Protein AF-A0A257JAK9-F1 (afdb_monomer_lite)

Foldseek 3Di:
DDDPVNVCVVPPDPVVVVDDPDDDDDQVVHDDDPDPDDPDDDDPVVVVVVVVVVVPDDPVDDPDCVVVVVQVVVCVVVVPDPPDGDDDDDDPVRVVVD

Sequence (98 aa):
MTTLADRMTRYLRADVQGMHGYAVQPSAGMVKVDTMENPFQLPAHLRQQLGARLAEVALNRYPAERGDVLRAELARHAQMPEGCDIMLGNGSDELISL

pLDDT: mean 93.75, std 4.52, range [76.88, 98.5]

Radius of gyration: 21.52 Å; chains: 1; bounding box: 39×42×62 Å

Structure (mmCIF, N/CA/C/O backbone):
data_AF-A0A257JAK9-F1
#
_entry.id   AF-A0A257JAK9-F1
#
loop_
_atom_site.group_PDB
_atom_site.id
_atom_site.type_symbol
_atom_site.label_atom_id
_atom_site.label_alt_id
_atom_site.label_comp_id
_atom_site.label_asym_id
_atom_site.label_entity_id
_atom_site.label_seq_id
_atom_site.pdbx_PDB_ins_code
_atom_site.Cartn_x
_atom_site.Cartn_y
_atom_site.Cartn_z
_atom_site.occupancy
_atom_site.B_iso_or_equiv
_atom_site.auth_seq_id
_atom_site.auth_comp_id
_atom_site.auth_asym_id
_atom_site.auth_atom_id
_atom_site.pdbx_PDB_model_num
ATOM 1 N N . MET A 1 1 ? 5.059 2.559 -43.378 1.00 76.88 1 MET A N 1
ATOM 2 C CA . MET A 1 1 ? 4.439 2.378 -42.045 1.00 76.88 1 MET A CA 1
ATOM 3 C C . MET A 1 1 ? 5.483 2.761 -41.007 1.00 76.88 1 MET A C 1
ATOM 5 O O . MET A 1 1 ? 6.626 2.369 -41.191 1.00 76.88 1 MET A O 1
ATOM 9 N N . THR A 1 2 ? 5.143 3.558 -39.993 1.00 85.38 2 THR A N 1
ATOM 10 C CA . THR A 1 2 ? 6.074 3.900 -38.901 1.00 85.38 2 THR A CA 1
ATOM 11 C C . THR A 1 2 ? 6.341 2.683 -38.021 1.00 85.38 2 THR A C 1
ATOM 13 O O . THR A 1 2 ? 5.428 1.902 -37.739 1.00 85.38 2 THR A O 1
ATOM 16 N N . THR A 1 3 ? 7.595 2.498 -37.610 1.00 96.44 3 THR A N 1
ATOM 17 C CA . THR A 1 3 ? 8.007 1.342 -36.806 1.00 96.44 3 THR A CA 1
ATOM 18 C C . THR A 1 3 ? 7.610 1.517 -35.335 1.00 96.44 3 THR A C 1
ATOM 20 O O . THR A 1 3 ? 7.174 2.585 -34.897 1.00 96.44 3 THR A O 1
ATOM 23 N N . LEU A 1 4 ? 7.740 0.455 -34.532 1.00 94.44 4 LEU A N 1
ATOM 24 C CA . LEU A 1 4 ? 7.595 0.560 -33.077 1.00 94.44 4 LEU A CA 1
ATOM 25 C C . LEU A 1 4 ? 8.652 1.499 -32.476 1.00 94.44 4 LEU A C 1
ATOM 27 O O . LEU A 1 4 ? 8.295 2.342 -31.658 1.00 94.44 4 LEU A O 1
ATOM 31 N N . ALA A 1 5 ? 9.904 1.395 -32.930 1.00 93.88 5 ALA A N 1
ATOM 32 C CA . ALA A 1 5 ? 11.004 2.226 -32.449 1.00 93.88 5 ALA A CA 1
ATOM 33 C C . ALA A 1 5 ? 10.732 3.718 -32.694 1.00 93.88 5 ALA A C 1
ATOM 35 O O . ALA A 1 5 ? 10.819 4.510 -31.761 1.00 93.88 5 ALA A O 1
ATOM 36 N N . ASP A 1 6 ? 10.275 4.086 -33.899 1.00 95.81 6 ASP A N 1
ATOM 37 C CA . ASP A 1 6 ? 9.944 5.482 -34.234 1.00 95.81 6 ASP A CA 1
ATOM 38 C C . ASP A 1 6 ? 8.872 6.062 -33.300 1.00 95.81 6 ASP A C 1
ATOM 40 O O . ASP A 1 6 ? 8.924 7.229 -32.908 1.00 95.81 6 ASP A O 1
ATOM 44 N N . ARG A 1 7 ? 7.882 5.242 -32.927 1.00 95.75 7 ARG A N 1
ATOM 45 C CA . ARG A 1 7 ? 6.815 5.648 -32.004 1.00 95.75 7 ARG A CA 1
ATOM 46 C C . ARG A 1 7 ? 7.328 5.772 -30.571 1.00 95.75 7 ARG A C 1
ATOM 48 O O . ARG A 1 7 ? 6.972 6.735 -29.901 1.00 95.75 7 ARG A O 1
ATOM 55 N N . MET A 1 8 ? 8.168 4.846 -30.112 1.00 95.06 8 MET A N 1
ATOM 56 C CA . MET A 1 8 ? 8.759 4.911 -28.771 1.00 95.06 8 MET A CA 1
ATOM 57 C C . MET A 1 8 ? 9.620 6.163 -28.607 1.00 95.06 8 MET A C 1
ATOM 59 O O . MET A 1 8 ? 9.398 6.917 -27.664 1.00 95.06 8 MET A O 1
ATOM 63 N N . THR A 1 9 ? 10.497 6.449 -29.572 1.00 95.12 9 THR A N 1
ATOM 64 C CA . THR A 1 9 ? 11.340 7.652 -29.559 1.00 95.12 9 THR A CA 1
ATOM 65 C C . THR A 1 9 ? 10.513 8.936 -29.519 1.00 95.12 9 THR A C 1
ATOM 67 O O . THR A 1 9 ? 10.889 9.892 -28.847 1.00 95.12 9 THR A O 1
ATOM 70 N N . ARG A 1 10 ? 9.377 8.970 -30.229 1.00 95.69 10 ARG A N 1
ATOM 71 C CA . ARG A 1 10 ? 8.519 10.158 -30.317 1.00 95.69 10 ARG A CA 1
ATOM 72 C C . ARG A 1 10 ? 7.676 10.409 -29.066 1.00 95.69 10 ARG A C 1
ATOM 74 O O . ARG A 1 10 ? 7.440 11.569 -28.741 1.00 95.69 10 ARG A O 1
ATOM 81 N N . TYR A 1 11 ? 7.153 9.358 -28.433 1.00 96.12 11 TYR A N 1
ATOM 82 C CA . TYR A 1 11 ? 6.127 9.493 -27.389 1.00 96.12 11 TYR A CA 1
ATOM 83 C C . TYR A 1 11 ? 6.619 9.186 -25.972 1.00 96.12 11 TYR A C 1
ATOM 85 O O . TYR A 1 11 ? 5.974 9.611 -25.016 1.00 96.12 11 TYR A O 1
ATOM 93 N N . LEU A 1 12 ? 7.737 8.475 -25.808 1.00 95.56 12 LEU A N 1
ATOM 94 C CA . LEU A 1 12 ? 8.318 8.204 -24.493 1.00 95.56 12 LEU A CA 1
ATOM 95 C C . LEU A 1 12 ? 9.396 9.238 -24.174 1.00 95.56 12 LEU A C 1
ATOM 97 O O . LEU A 1 12 ? 10.214 9.576 -25.027 1.00 95.56 12 LEU A O 1
ATOM 101 N N . ARG A 1 13 ? 9.439 9.715 -22.929 1.00 96.69 13 ARG A N 1
ATOM 102 C CA . ARG A 1 13 ? 10.513 10.606 -22.473 1.00 96.69 13 ARG A CA 1
ATOM 103 C C . ARG A 1 13 ? 11.869 9.897 -22.543 1.00 96.69 13 ARG A C 1
ATOM 105 O O . ARG A 1 13 ? 11.954 8.694 -22.303 1.00 96.69 13 ARG A O 1
ATOM 112 N N . ALA A 1 14 ? 12.925 10.651 -22.843 1.00 93.75 14 ALA A N 1
ATOM 113 C CA . ALA A 1 14 ? 14.274 10.106 -22.995 1.00 93.75 14 ALA A CA 1
ATOM 114 C C . ALA A 1 14 ? 14.798 9.429 -21.716 1.00 93.75 14 ALA A C 1
ATOM 116 O O . ALA A 1 14 ? 15.491 8.420 -21.796 1.00 93.75 14 ALA A O 1
ATOM 117 N N . ASP A 1 15 ? 14.431 9.940 -20.540 1.00 94.06 15 ASP A N 1
ATOM 118 C CA . ASP A 1 15 ? 14.807 9.336 -19.263 1.00 94.06 15 ASP A CA 1
ATOM 119 C C . ASP A 1 15 ? 14.116 7.987 -19.038 1.00 94.06 15 ASP A C 1
ATOM 121 O O . ASP A 1 15 ? 14.781 7.031 -18.663 1.00 94.06 15 ASP A O 1
ATOM 125 N N . VAL A 1 16 ? 12.829 7.864 -19.374 1.00 93.06 16 VAL A N 1
ATOM 126 C CA . VAL A 1 16 ? 12.106 6.580 -19.342 1.00 93.06 16 VAL A CA 1
ATOM 127 C C . VAL A 1 16 ? 12.706 5.576 -20.332 1.00 93.06 16 VAL A C 1
ATOM 129 O O . VAL A 1 16 ? 12.812 4.397 -20.012 1.00 93.06 16 VAL A O 1
ATOM 132 N N . GLN A 1 17 ? 13.149 6.025 -21.511 1.00 91.75 17 GLN A N 1
ATOM 133 C CA . GLN A 1 17 ? 13.831 5.157 -22.481 1.00 91.75 17 GLN A CA 1
ATOM 134 C C . GLN A 1 17 ? 15.201 4.661 -21.983 1.00 91.75 17 GLN A C 1
ATOM 136 O O . GLN A 1 17 ? 15.646 3.594 -22.400 1.00 91.75 17 GLN A O 1
ATOM 141 N N . GLY A 1 18 ? 15.865 5.421 -21.105 1.00 90.94 18 GLY A N 1
ATOM 142 C CA . GLY A 1 18 ? 17.126 5.031 -20.468 1.00 90.94 18 GLY A CA 1
ATOM 143 C C . GLY A 1 18 ? 16.961 4.198 -19.190 1.00 90.94 18 GLY A C 1
ATOM 144 O O . GLY A 1 18 ? 17.940 3.635 -18.695 1.00 90.94 18 GLY A O 1
ATOM 145 N N . MET A 1 19 ? 15.747 4.111 -18.640 1.00 92.88 19 MET A N 1
ATOM 146 C CA . MET A 1 19 ? 15.459 3.311 -17.451 1.00 92.88 19 MET A CA 1
ATOM 147 C C . MET A 1 19 ? 15.435 1.819 -17.782 1.00 92.88 19 MET A C 1
ATOM 149 O O . MET A 1 19 ? 14.995 1.392 -18.847 1.00 92.88 19 MET A O 1
ATOM 153 N N . HIS A 1 20 ? 15.871 1.010 -16.821 1.00 86.94 20 HIS A N 1
ATOM 154 C CA . HIS A 1 20 ? 15.708 -0.437 -16.867 1.00 86.94 20 HIS A CA 1
ATOM 155 C C . HIS A 1 20 ? 14.547 -0.815 -15.951 1.00 86.94 20 HIS A C 1
ATOM 157 O O . HIS A 1 20 ? 14.435 -0.294 -14.840 1.00 86.94 20 HIS A O 1
ATOM 163 N N . GLY A 1 21 ? 13.675 -1.710 -16.419 1.00 85.56 21 GLY A N 1
ATOM 164 C CA . GLY A 1 21 ? 12.602 -2.242 -15.585 1.00 85.56 21 GLY A CA 1
ATOM 165 C C . GLY A 1 21 ? 13.174 -2.952 -14.358 1.00 85.56 21 GLY A C 1
ATOM 166 O O . GLY A 1 21 ? 14.204 -3.623 -14.449 1.00 85.56 21 GLY A O 1
ATOM 167 N N . TYR A 1 22 ? 12.501 -2.815 -13.216 1.00 83.94 22 TYR A N 1
ATOM 168 C CA . TYR A 1 22 ? 12.880 -3.544 -12.011 1.00 83.94 22 TYR A CA 1
ATOM 169 C C . TYR A 1 22 ? 12.784 -5.055 -12.268 1.00 83.94 22 TYR A C 1
ATOM 171 O O . TYR A 1 22 ? 11.728 -5.569 -12.645 1.00 83.94 22 TYR A O 1
ATOM 179 N N . ALA A 1 23 ? 13.899 -5.766 -12.104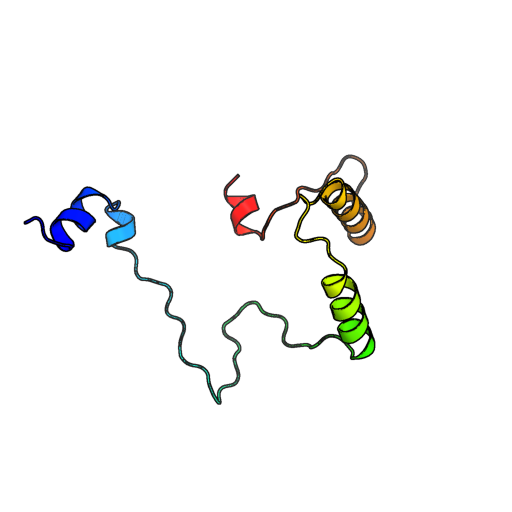 1.00 83.69 23 ALA A N 1
ATOM 180 C CA . ALA A 1 23 ? 13.976 -7.188 -12.405 1.00 83.69 23 ALA A CA 1
ATOM 181 C C . ALA A 1 23 ? 13.427 -8.018 -11.240 1.00 83.69 23 ALA A C 1
ATOM 183 O O . ALA A 1 23 ? 14.066 -8.136 -10.197 1.00 83.69 23 ALA A O 1
ATOM 184 N N . VAL A 1 24 ? 12.266 -8.644 -11.439 1.00 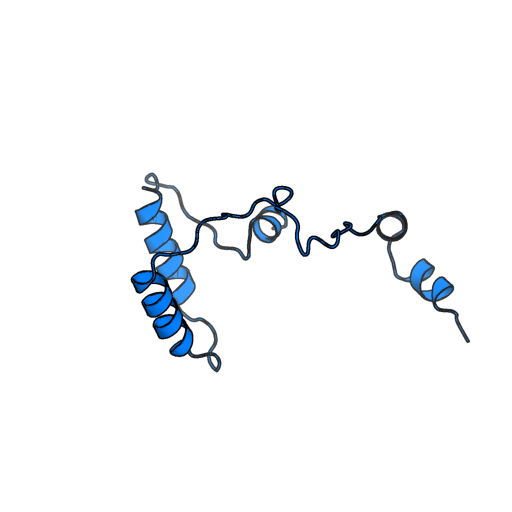85.50 24 VAL A N 1
ATOM 185 C CA . VAL A 1 24 ?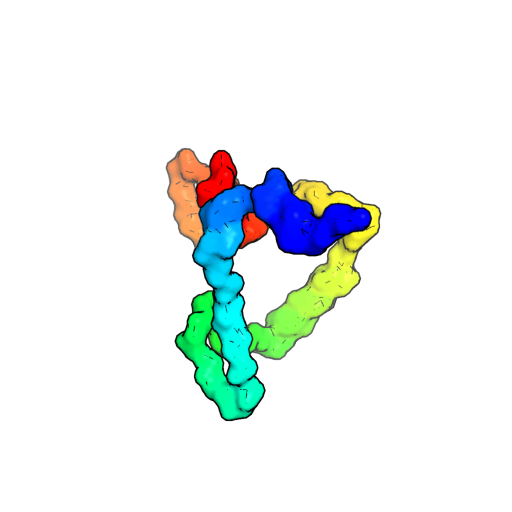 11.734 -9.646 -10.507 1.00 85.50 24 VAL A CA 1
ATOM 186 C C . VAL A 1 24 ? 12.300 -11.011 -10.885 1.00 85.50 24 VAL A C 1
ATOM 188 O O . VAL A 1 24 ? 11.982 -11.553 -11.944 1.00 85.50 24 VAL A O 1
ATOM 191 N N . GLN A 1 25 ? 13.154 -11.566 -10.029 1.00 86.44 25 GLN A N 1
ATOM 192 C CA . GLN A 1 25 ? 13.776 -12.865 -10.275 1.00 86.44 25 GLN A CA 1
ATOM 193 C C . GLN A 1 25 ? 12.804 -14.016 -9.962 1.00 86.44 25 GLN A C 1
ATOM 195 O O . GLN A 1 25 ? 12.080 -13.955 -8.960 1.00 86.44 25 GLN A O 1
ATOM 200 N N . PRO A 1 26 ? 12.785 -15.099 -10.765 1.00 90.31 26 PRO A N 1
ATOM 201 C CA . PRO A 1 26 ? 12.071 -16.316 -10.400 1.00 90.31 26 PRO A CA 1
ATOM 202 C C . PRO A 1 26 ? 12.593 -16.860 -9.064 1.00 90.31 26 PRO A C 1
ATOM 204 O O . PRO A 1 26 ? 13.785 -17.106 -8.913 1.00 90.31 26 PRO A O 1
ATOM 207 N N . SER A 1 27 ? 11.701 -17.062 -8.095 1.00 91.19 27 SER A N 1
ATOM 208 C CA . SER A 1 27 ? 12.056 -17.473 -6.724 1.00 91.19 27 SER A CA 1
ATOM 209 C C . SER A 1 27 ? 11.381 -18.778 -6.284 1.00 91.19 27 SER A C 1
ATOM 211 O O . SER A 1 27 ? 11.392 -19.126 -5.105 1.00 91.19 27 SER A O 1
ATOM 213 N N . ALA A 1 28 ? 10.803 -19.538 -7.220 1.00 93.94 28 ALA A N 1
ATOM 214 C CA . ALA A 1 28 ? 10.212 -20.838 -6.914 1.00 93.94 28 ALA A CA 1
ATOM 215 C C . ALA A 1 28 ? 11.269 -21.787 -6.316 1.00 93.94 28 ALA A C 1
ATOM 217 O O . ALA A 1 28 ? 12.329 -21.991 -6.902 1.00 93.94 28 ALA A O 1
ATOM 218 N N . GLY A 1 29 ? 10.975 -22.357 -5.145 1.00 94.81 29 GLY A N 1
ATOM 219 C CA . GLY A 1 29 ? 11.910 -23.212 -4.404 1.00 94.81 29 GLY A CA 1
ATOM 220 C C . GLY A 1 29 ? 12.958 -22.462 -3.571 1.00 94.81 29 GLY A C 1
ATOM 221 O O . GLY A 1 29 ? 13.788 -23.111 -2.940 1.00 94.81 29 GLY A O 1
ATOM 222 N N . MET A 1 30 ? 12.914 -21.127 -3.531 1.00 93.94 30 MET A N 1
ATOM 223 C CA . MET A 1 30 ? 13.845 -20.289 -2.768 1.00 93.94 30 MET A CA 1
ATOM 224 C C . MET A 1 30 ? 13.196 -19.734 -1.495 1.00 93.94 30 MET A C 1
ATOM 226 O O . MET A 1 30 ? 11.976 -19.592 -1.405 1.00 93.94 30 MET A O 1
ATOM 230 N N . VAL A 1 31 ? 14.027 -19.354 -0.521 1.00 92.38 31 VAL A N 1
ATOM 231 C CA . VAL A 1 31 ? 13.600 -18.513 0.606 1.00 92.38 31 VAL A CA 1
ATOM 232 C C . VAL A 1 31 ? 13.696 -17.053 0.168 1.00 92.38 31 VAL A C 1
ATOM 234 O O . VAL A 1 31 ? 14.790 -16.547 -0.075 1.00 92.38 31 VAL A O 1
ATOM 237 N N . LYS A 1 32 ? 12.547 -16.386 0.038 1.00 91.75 32 LYS A N 1
ATOM 238 C CA . LYS A 1 32 ? 12.455 -15.000 -0.432 1.00 91.75 32 LYS A CA 1
ATOM 239 C C . LYS A 1 32 ? 12.643 -14.020 0.734 1.00 91.75 32 LYS A C 1
ATOM 241 O O . LYS A 1 32 ? 11.869 -14.053 1.686 1.00 91.75 32 LYS A O 1
ATOM 246 N N . VAL A 1 33 ? 13.681 -13.185 0.660 1.00 91.38 33 VAL A N 1
ATOM 247 C CA . VAL A 1 33 ? 14.062 -12.185 1.688 1.00 91.38 33 VAL A CA 1
ATOM 248 C C . VAL A 1 33 ? 14.500 -10.848 1.070 1.00 91.38 33 VAL A C 1
ATOM 250 O O . VAL A 1 33 ? 15.191 -10.058 1.704 1.00 91.38 33 VAL A O 1
ATOM 253 N N . ASP A 1 34 ? 14.143 -10.612 -0.192 1.00 90.12 34 ASP A N 1
ATOM 254 C CA . ASP A 1 34 ? 14.531 -9.440 -0.986 1.00 90.12 34 ASP A CA 1
ATOM 255 C C . ASP A 1 34 ? 13.432 -8.364 -1.062 1.00 90.12 34 ASP A C 1
ATOM 257 O O . ASP A 1 34 ? 13.634 -7.312 -1.667 1.00 90.12 34 ASP A O 1
ATOM 261 N N . THR A 1 35 ? 12.279 -8.606 -0.434 1.00 87.62 35 THR A N 1
ATOM 262 C CA . THR A 1 35 ? 11.109 -7.720 -0.430 1.00 87.62 35 THR A CA 1
ATOM 263 C C . THR A 1 35 ? 10.771 -7.201 0.966 1.00 87.62 35 THR A C 1
ATOM 265 O O . THR A 1 35 ? 11.053 -7.834 1.982 1.00 87.62 35 THR A O 1
ATOM 268 N N . MET A 1 36 ? 10.111 -6.041 1.017 1.00 92.06 36 MET A N 1
ATOM 269 C CA . MET A 1 36 ? 9.637 -5.409 2.257 1.00 92.06 36 MET A CA 1
ATOM 270 C C . MET A 1 36 ? 8.271 -5.977 2.684 1.00 92.06 36 MET A C 1
ATOM 272 O O . MET A 1 36 ? 7.300 -5.244 2.855 1.00 92.06 36 MET A O 1
ATOM 276 N N . GLU A 1 37 ? 8.176 -7.303 2.793 1.00 93.38 37 GLU A N 1
ATOM 277 C CA . GLU A 1 37 ? 6.936 -8.039 3.074 1.00 93.38 37 GLU A CA 1
ATOM 278 C C . GLU A 1 37 ? 6.953 -8.654 4.485 1.00 93.38 37 GLU A C 1
ATOM 280 O O . GLU A 1 37 ? 7.997 -9.035 5.014 1.00 93.38 37 GLU A O 1
ATOM 285 N N . ASN A 1 38 ? 5.777 -8.789 5.104 1.00 94.38 38 ASN A N 1
ATOM 286 C CA . ASN A 1 38 ? 5.630 -9.518 6.364 1.00 94.38 38 ASN A CA 1
ATOM 287 C C . ASN A 1 38 ? 5.514 -11.034 6.084 1.00 94.38 38 ASN A C 1
ATOM 289 O O . ASN A 1 38 ? 4.554 -11.435 5.420 1.00 94.38 38 ASN A O 1
ATOM 293 N N . PRO A 1 39 ? 6.416 -11.895 6.603 1.00 93.75 39 PRO A N 1
ATOM 294 C CA . PRO A 1 39 ? 6.371 -13.335 6.341 1.00 93.75 39 PRO A CA 1
ATOM 295 C C . PRO A 1 39 ? 5.283 -14.070 7.141 1.00 93.75 39 PRO A C 1
ATOM 297 O O . PRO A 1 39 ? 4.987 -15.235 6.864 1.00 93.75 39 PRO A O 1
ATOM 300 N N . PHE A 1 40 ? 4.702 -13.434 8.161 1.00 95.25 40 PHE A N 1
ATOM 301 C CA . PHE A 1 40 ? 3.757 -14.080 9.064 1.00 95.25 40 PHE A CA 1
ATOM 302 C C . PHE A 1 40 ? 2.339 -14.092 8.494 1.00 95.25 40 PHE A C 1
ATOM 304 O O . PHE A 1 40 ? 1.768 -13.060 8.140 1.00 95.25 40 PHE A O 1
ATOM 311 N N . GLN A 1 41 ? 1.726 -15.275 8.484 1.00 96.50 41 GLN A N 1
ATOM 312 C CA . GLN A 1 41 ? 0.304 -15.403 8.189 1.00 96.50 41 GLN A CA 1
ATOM 313 C C . GLN A 1 41 ? -0.547 -14.910 9.361 1.00 96.50 41 GLN A C 1
ATOM 315 O O . GLN A 1 41 ? -0.199 -15.075 10.530 1.00 96.50 41 GLN A O 1
ATOM 320 N N . LEU A 1 42 ? -1.730 -14.388 9.039 1.00 97.56 42 LEU A N 1
ATOM 321 C CA . LEU A 1 42 ? -2.770 -14.146 10.033 1.00 97.56 42 LEU A CA 1
ATOM 322 C C . LEU A 1 42 ? -3.180 -15.470 10.717 1.00 97.56 42 LEU A C 1
ATOM 324 O O . LEU A 1 42 ? -3.332 -16.489 10.030 1.00 97.56 42 LEU A O 1
ATOM 328 N N . PRO A 1 43 ? -3.445 -15.467 12.039 1.00 98.38 43 PRO A N 1
ATOM 329 C CA . PRO A 1 43 ? -4.091 -16.578 12.730 1.00 98.38 43 PRO A CA 1
ATOM 330 C C . PRO A 1 43 ? -5.367 -17.044 12.016 1.00 98.38 43 PRO A C 1
ATOM 332 O O . PRO A 1 43 ? -6.107 -16.232 11.457 1.00 98.38 43 PRO A O 1
ATOM 335 N N . ALA A 1 44 ? -5.661 -18.348 12.065 1.00 98.31 44 ALA A N 1
ATOM 336 C CA . ALA A 1 44 ? -6.753 -18.956 11.296 1.00 98.31 44 ALA A CA 1
ATOM 337 C C . ALA A 1 44 ? -8.114 -18.261 11.498 1.00 98.31 44 ALA A C 1
ATOM 339 O O . ALA A 1 44 ? -8.822 -17.995 10.526 1.00 98.31 44 ALA A O 1
ATOM 340 N N . HIS A 1 45 ? -8.443 -17.894 12.740 1.00 98.44 45 HIS A N 1
ATOM 341 C CA . HIS A 1 45 ? -9.690 -17.194 13.050 1.00 98.44 45 HIS A CA 1
ATOM 342 C C . HIS A 1 45 ? -9.760 -15.797 12.402 1.00 98.44 45 HIS A C 1
ATOM 344 O O . HIS A 1 45 ? -10.806 -15.429 11.873 1.00 98.44 45 HIS A O 1
ATOM 350 N N . LEU A 1 46 ? -8.651 -15.046 12.358 1.00 98.38 46 LEU A N 1
ATOM 351 C CA . LEU A 1 46 ? -8.601 -13.738 11.694 1.00 98.38 46 LEU A CA 1
ATOM 352 C C . LEU A 1 46 ? -8.677 -13.868 10.173 1.00 98.38 46 LEU A C 1
ATOM 354 O O . LEU A 1 46 ? -9.348 -13.066 9.532 1.00 98.38 46 LEU A O 1
ATOM 358 N N . ARG A 1 47 ? -8.057 -14.899 9.585 1.00 98.19 47 ARG A N 1
ATOM 359 C CA . ARG A 1 47 ? -8.182 -15.182 8.144 1.00 98.19 47 ARG A CA 1
ATOM 360 C C . ARG A 1 47 ? -9.632 -15.435 7.744 1.00 98.19 47 ARG A C 1
ATOM 362 O O . ARG A 1 47 ? -10.091 -14.888 6.745 1.00 98.19 47 ARG A O 1
ATOM 369 N N . GLN A 1 48 ? -10.351 -16.238 8.529 1.00 98.44 48 GLN A N 1
ATOM 370 C CA . GLN A 1 48 ? -11.763 -16.523 8.279 1.00 98.44 48 GLN A CA 1
ATOM 371 C C . GLN A 1 48 ? -12.620 -15.260 8.414 1.00 98.44 48 GLN A C 1
ATOM 373 O O . GLN A 1 48 ? -13.444 -14.985 7.544 1.00 98.44 48 GLN A O 1
ATOM 378 N N . GLN A 1 49 ? -12.401 -14.467 9.468 1.00 98.50 49 GLN A N 1
ATOM 379 C CA . GLN A 1 49 ? -13.123 -13.210 9.674 1.00 98.50 49 GLN A CA 1
ATOM 380 C C . GLN A 1 49 ? -12.859 -12.198 8.554 1.00 98.50 49 GLN A C 1
ATOM 382 O O . GLN A 1 49 ? -13.799 -11.567 8.071 1.00 98.50 49 GLN A O 1
ATOM 387 N N . LEU A 1 50 ? -11.604 -12.062 8.118 1.00 98.25 50 LEU A N 1
ATOM 388 C CA . LEU A 1 50 ? -11.232 -11.189 7.008 1.00 98.25 50 LEU A CA 1
ATOM 389 C C . LEU A 1 50 ? -11.924 -11.627 5.713 1.00 98.25 50 LEU A C 1
ATOM 391 O O . LEU A 1 50 ? -12.553 -10.804 5.057 1.00 98.25 50 LEU A O 1
ATOM 395 N N . GLY A 1 51 ? -11.867 -12.921 5.380 1.00 98.12 51 GLY A N 1
ATOM 396 C CA . GLY A 1 51 ? -12.522 -13.465 4.189 1.00 98.12 51 GLY A CA 1
ATOM 397 C C . GLY A 1 51 ? -14.035 -13.236 4.187 1.00 98.12 51 GLY A C 1
ATOM 398 O O . GLY A 1 51 ? -14.573 -12.744 3.199 1.00 98.12 51 GLY A O 1
ATOM 399 N N . ALA A 1 52 ? -14.707 -13.513 5.309 1.00 98.38 52 ALA A N 1
ATOM 400 C CA . ALA A 1 52 ? -16.143 -13.273 5.449 1.00 98.38 52 ALA A CA 1
ATOM 401 C C . ALA A 1 52 ? -16.497 -11.787 5.278 1.00 98.38 52 ALA A C 1
ATOM 403 O O . ALA A 1 52 ? -17.432 -11.456 4.559 1.00 98.38 52 ALA A O 1
ATOM 404 N N . ARG A 1 53 ? -15.721 -10.871 5.876 1.00 96.69 53 ARG A N 1
ATOM 405 C CA . ARG A 1 53 ? -15.952 -9.426 5.716 1.00 96.69 53 ARG A CA 1
ATOM 406 C C . ARG A 1 53 ? -15.733 -8.945 4.285 1.00 96.69 53 ARG A C 1
ATOM 408 O O . ARG A 1 53 ? -16.479 -8.084 3.835 1.00 96.69 53 ARG A O 1
ATOM 415 N N . LEU A 1 54 ? -14.725 -9.472 3.588 1.00 96.69 54 LEU A N 1
ATOM 416 C CA . LEU A 1 54 ? -14.442 -9.112 2.197 1.00 96.69 54 LEU A CA 1
ATOM 417 C C . LEU A 1 54 ? -15.535 -9.603 1.238 1.00 96.69 54 LEU A C 1
ATOM 419 O O . LEU A 1 54 ? -15.859 -8.889 0.294 1.00 96.69 54 LEU A O 1
ATOM 423 N N . ALA A 1 55 ? -16.130 -10.772 1.499 1.00 97.25 55 ALA A N 1
ATOM 424 C CA . ALA A 1 55 ? -17.225 -11.311 0.691 1.00 97.25 55 ALA A CA 1
ATOM 425 C C . ALA A 1 55 ? -18.485 -10.422 0.707 1.00 97.25 55 ALA A C 1
ATOM 427 O O . ALA A 1 55 ? -19.198 -10.355 -0.289 1.00 97.25 55 ALA A O 1
ATOM 428 N N . GLU A 1 56 ? -18.722 -9.698 1.803 1.00 95.81 56 GLU A N 1
ATOM 429 C CA . GLU A 1 56 ? -19.878 -8.805 1.978 1.00 95.81 56 GLU A CA 1
ATOM 430 C C . GLU A 1 56 ? -19.634 -7.369 1.469 1.00 95.81 56 GLU A C 1
ATOM 432 O O . GLU A 1 56 ? -20.494 -6.492 1.593 1.00 95.81 56 GLU A O 1
ATOM 437 N N . VAL A 1 57 ? -18.451 -7.068 0.920 1.00 93.75 57 VAL A N 1
ATOM 438 C CA . VAL A 1 57 ? -18.170 -5.729 0.385 1.00 93.75 57 VAL A CA 1
ATOM 439 C C . VAL A 1 57 ? -19.003 -5.495 -0.877 1.00 93.75 57 VAL A C 1
ATOM 441 O O . VAL A 1 57 ? -18.863 -6.193 -1.877 1.00 93.75 57 VAL A O 1
ATOM 444 N N . ALA A 1 58 ? -19.844 -4.459 -0.855 1.00 93.62 58 ALA A N 1
ATOM 445 C CA . ALA A 1 58 ? -20.648 -4.053 -2.005 1.00 93.62 58 ALA A CA 1
ATOM 446 C C . ALA A 1 58 ? -19.771 -3.464 -3.127 1.00 93.62 58 ALA A C 1
ATOM 448 O O . ALA A 1 58 ? -19.493 -2.267 -3.145 1.00 93.62 58 ALA A O 1
ATOM 449 N N . LEU A 1 59 ? -19.358 -4.303 -4.080 1.00 93.88 59 LEU A N 1
ATOM 450 C CA . LEU A 1 59 ? -18.525 -3.908 -5.229 1.00 93.88 59 LEU A CA 1
ATOM 451 C C . LEU A 1 59 ? -19.276 -3.082 -6.287 1.00 93.88 59 LEU A C 1
ATOM 453 O O . LEU A 1 59 ? -18.670 -2.495 -7.176 1.00 93.88 59 LEU A O 1
ATOM 457 N N . ASN A 1 60 ? -20.604 -3.033 -6.207 1.00 95.19 60 ASN A N 1
ATOM 458 C CA . ASN A 1 60 ? -21.482 -2.309 -7.128 1.00 95.19 60 ASN A CA 1
ATOM 459 C C . ASN A 1 60 ? -21.819 -0.882 -6.658 1.00 95.19 60 ASN A C 1
ATOM 461 O O . ASN A 1 60 ? -22.735 -0.254 -7.193 1.00 95.19 60 ASN A O 1
ATOM 465 N N . ARG A 1 61 ? -21.134 -0.379 -5.626 1.00 91.56 61 ARG A N 1
ATOM 466 C CA . ARG A 1 61 ? -21.310 0.966 -5.070 1.00 91.56 61 ARG A CA 1
ATOM 467 C C . ARG A 1 61 ? -19.944 1.605 -4.862 1.00 91.56 61 ARG A C 1
ATOM 469 O O . ARG A 1 61 ? -18.981 0.918 -4.541 1.00 91.56 61 ARG A O 1
ATOM 476 N N . TYR A 1 62 ? -19.876 2.926 -5.006 1.00 91.56 62 TYR A N 1
ATOM 477 C CA . TYR A 1 62 ? -18.672 3.655 -4.625 1.00 91.56 62 TYR A CA 1
ATOM 478 C C . TYR A 1 62 ? -18.449 3.517 -3.106 1.00 91.56 62 TYR A C 1
ATOM 480 O O . TYR A 1 62 ? -19.433 3.505 -2.354 1.00 91.56 62 TYR A O 1
ATOM 488 N N . PRO A 1 63 ? -17.197 3.401 -2.630 1.00 81.56 63 PRO A N 1
ATOM 489 C CA . PRO A 1 63 ? -16.900 3.430 -1.205 1.00 81.56 63 PRO A CA 1
ATOM 490 C C . PRO A 1 63 ? -17.280 4.813 -0.663 1.00 81.56 63 PRO A C 1
ATOM 492 O O . PRO A 1 63 ? -16.591 5.786 -0.927 1.00 81.56 63 PRO A O 1
ATOM 495 N N . ALA A 1 64 ? -18.428 4.901 0.011 1.00 81.44 64 ALA A N 1
ATOM 496 C CA . ALA A 1 64 ? -18.966 6.129 0.599 1.00 81.44 64 ALA A CA 1
ATOM 497 C C . ALA A 1 64 ? -18.112 6.597 1.806 1.00 81.44 64 ALA A C 1
ATOM 499 O O . ALA A 1 64 ? -16.896 6.700 1.713 1.00 81.44 64 ALA A O 1
ATOM 500 N N . GLU A 1 65 ? -18.711 6.788 2.981 1.00 82.00 65 GLU A N 1
ATOM 501 C CA . GLU A 1 65 ? -18.072 7.280 4.224 1.00 82.00 65 GLU A CA 1
ATOM 502 C C . GLU A 1 65 ? -16.981 6.352 4.816 1.00 82.00 65 GLU A C 1
ATOM 504 O O . GLU A 1 65 ? -16.461 6.574 5.908 1.00 82.00 65 GLU A O 1
ATOM 509 N N . ARG A 1 66 ? -16.607 5.275 4.114 1.00 87.81 66 ARG A N 1
ATOM 510 C CA . ARG A 1 66 ? -15.639 4.276 4.598 1.00 87.81 66 ARG A CA 1
ATOM 511 C C . ARG A 1 66 ? -14.241 4.865 4.815 1.00 87.81 66 ARG A C 1
ATOM 513 O O . ARG A 1 66 ? -13.518 4.360 5.670 1.00 87.81 66 ARG A O 1
ATOM 520 N N . GLY A 1 67 ? -13.876 5.904 4.060 1.00 92.69 67 GLY A N 1
ATOM 521 C CA . GLY A 1 67 ? -12.611 6.622 4.237 1.00 92.69 67 GLY A CA 1
ATOM 522 C C . GLY A 1 67 ? -12.522 7.295 5.606 1.00 92.69 67 GLY A C 1
ATOM 523 O O . GLY A 1 67 ? -11.554 7.077 6.330 1.00 92.69 67 GLY A O 1
ATOM 524 N N . ASP A 1 68 ? -13.565 8.019 6.010 1.00 94.44 68 ASP A N 1
ATOM 525 C CA . ASP A 1 68 ? -13.592 8.731 7.292 1.00 94.44 68 ASP A CA 1
ATOM 526 C C . ASP A 1 68 ? -13.594 7.767 8.483 1.00 94.44 68 ASP A C 1
ATOM 528 O O . ASP A 1 68 ? -12.889 7.986 9.469 1.00 94.44 68 ASP A O 1
ATOM 532 N N . VAL A 1 69 ? -14.308 6.641 8.364 1.00 95.50 69 VAL A N 1
ATOM 533 C CA . VAL A 1 69 ? -14.278 5.571 9.375 1.00 95.50 69 VAL A CA 1
ATOM 534 C C . VAL A 1 69 ? -12.867 4.998 9.528 1.00 95.50 69 VAL A C 1
ATOM 536 O O . VAL A 1 69 ? -12.376 4.857 10.648 1.00 95.50 69 VAL A O 1
ATOM 539 N N . LEU A 1 70 ? -12.188 4.687 8.417 1.00 96.06 70 LEU A N 1
ATOM 540 C CA . LEU A 1 70 ? -10.816 4.177 8.457 1.00 96.06 70 LEU A CA 1
ATOM 541 C C . LEU A 1 70 ? -9.859 5.204 9.074 1.00 96.06 70 LEU A C 1
ATOM 543 O O . LEU A 1 70 ? -9.035 4.848 9.913 1.00 96.06 70 LEU A O 1
ATOM 547 N N . ARG A 1 71 ? -9.992 6.476 8.691 1.00 96.31 71 ARG A N 1
ATOM 548 C CA . ARG A 1 71 ? -9.200 7.590 9.221 1.00 96.31 71 ARG A CA 1
ATOM 549 C C . ARG A 1 71 ? -9.319 7.692 10.742 1.00 96.31 71 ARG A C 1
ATOM 551 O O . ARG A 1 71 ? -8.301 7.771 11.426 1.00 96.31 71 ARG A O 1
ATOM 558 N N . ALA A 1 72 ? -10.543 7.629 11.269 1.00 96.12 72 ALA A N 1
ATOM 559 C CA . ALA A 1 72 ? -10.805 7.686 12.704 1.00 96.12 72 ALA A CA 1
ATOM 560 C C . ALA A 1 72 ? -10.211 6.481 13.457 1.00 96.12 72 ALA A C 1
ATOM 562 O O . ALA A 1 72 ? -9.562 6.652 14.492 1.00 96.12 72 ALA A O 1
ATOM 563 N N . GLU A 1 73 ? -10.372 5.263 12.928 1.00 97.50 73 GLU A N 1
ATOM 564 C CA . GLU A 1 73 ? -9.801 4.060 13.547 1.00 97.50 73 GLU A CA 1
ATOM 565 C C . GLU A 1 73 ? -8.268 4.063 13.527 1.00 97.50 73 GLU A C 1
ATOM 567 O O . GLU A 1 73 ? -7.642 3.661 14.511 1.00 97.50 73 GLU A O 1
ATOM 572 N N . LEU A 1 74 ? -7.649 4.562 12.452 1.00 97.62 74 LEU A N 1
ATOM 573 C CA . LEU A 1 74 ? -6.197 4.721 12.372 1.00 97.62 74 LEU A CA 1
ATOM 574 C C . LEU A 1 74 ? -5.686 5.776 13.357 1.00 97.62 74 LEU A C 1
ATOM 576 O O . LEU A 1 74 ? -4.696 5.522 14.038 1.00 97.62 74 LEU A O 1
ATOM 580 N N . ALA A 1 75 ? -6.374 6.913 13.495 1.00 97.62 75 ALA A N 1
ATOM 581 C CA . ALA A 1 75 ? -6.011 7.954 14.458 1.00 97.62 75 ALA A CA 1
ATOM 582 C C . ALA A 1 75 ? -6.043 7.422 15.895 1.00 97.62 75 ALA A C 1
ATOM 584 O O . ALA A 1 75 ? -5.116 7.647 16.677 1.00 97.62 75 ALA A O 1
ATOM 585 N N . ARG A 1 76 ? -7.078 6.638 16.219 1.00 97.81 76 ARG A N 1
ATOM 586 C CA . ARG A 1 76 ? -7.199 5.955 17.508 1.00 97.81 76 ARG A CA 1
ATOM 587 C C . ARG A 1 76 ? -6.091 4.919 17.709 1.00 97.81 76 ARG A C 1
ATOM 589 O O . ARG A 1 76 ? -5.510 4.859 18.788 1.00 97.81 76 ARG A O 1
ATOM 596 N N . HIS A 1 77 ? -5.801 4.103 16.694 1.00 97.69 77 HIS A N 1
ATOM 597 C CA . HIS A 1 77 ? -4.762 3.073 16.762 1.00 97.69 77 HIS A CA 1
ATOM 598 C C . HIS A 1 77 ? -3.361 3.667 16.948 1.00 97.69 77 HIS A C 1
ATOM 600 O O . HIS A 1 77 ? -2.597 3.172 17.771 1.00 97.69 77 HIS A O 1
ATOM 606 N N . ALA A 1 78 ? -3.051 4.743 16.226 1.00 97.06 78 ALA A N 1
ATOM 607 C CA . ALA A 1 78 ? -1.767 5.436 16.283 1.00 97.06 78 ALA A CA 1
ATOM 608 C C . ALA A 1 78 ? -1.606 6.337 17.520 1.00 97.06 78 ALA A C 1
ATOM 610 O O . ALA A 1 78 ? -0.553 6.949 17.676 1.00 97.06 78 ALA A O 1
ATOM 611 N N . GLN A 1 79 ? -2.632 6.435 18.380 1.00 97.56 79 GLN A N 1
ATOM 612 C CA . GLN A 1 79 ? -2.665 7.347 19.530 1.00 97.56 79 GLN A CA 1
ATOM 613 C C . GLN A 1 79 ? -2.326 8.785 19.109 1.00 97.56 79 GLN A C 1
ATOM 615 O O . GLN A 1 79 ? -1.459 9.438 19.691 1.00 97.56 79 GLN A O 1
ATOM 620 N N . MET A 1 80 ? -2.986 9.242 18.042 1.00 97.50 80 MET A N 1
ATOM 621 C CA . MET A 1 80 ? -2.648 10.487 17.363 1.00 97.50 80 MET A CA 1
ATOM 622 C C . MET A 1 80 ? -2.693 11.693 18.322 1.00 97.50 80 MET A C 1
ATOM 624 O O . MET A 1 80 ? -3.678 11.843 19.051 1.00 97.50 80 MET A O 1
ATOM 628 N N . PRO A 1 81 ? -1.665 12.565 18.315 1.00 97.00 81 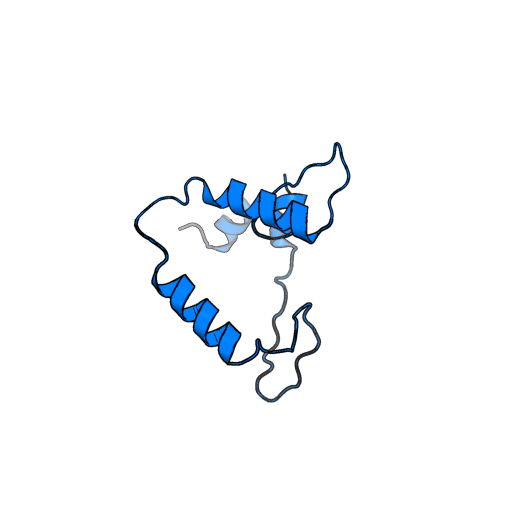PRO A N 1
ATOM 629 C CA . PRO A 1 81 ? -1.661 13.776 19.125 1.00 97.00 81 PRO A CA 1
ATOM 630 C C . PRO A 1 81 ? -2.797 14.736 18.764 1.00 97.00 81 PRO A C 1
ATOM 632 O O . PRO A 1 81 ? -3.271 14.780 17.627 1.00 97.00 81 PRO A O 1
ATOM 635 N N . GLU A 1 82 ? -3.193 15.554 19.734 1.00 96.06 82 GLU A N 1
ATOM 636 C CA . GLU A 1 82 ? -4.144 16.638 19.507 1.00 96.06 82 GLU A CA 1
ATOM 637 C C . GLU A 1 82 ? -3.598 17.644 18.478 1.00 96.06 82 GLU A C 1
ATOM 639 O O . GLU A 1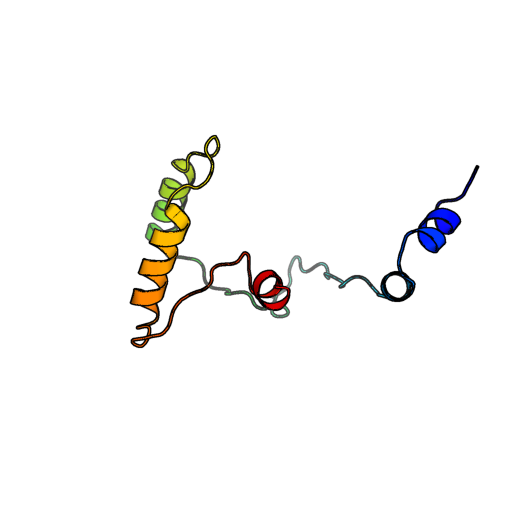 82 ? -2.409 17.963 18.466 1.00 96.06 82 GLU A O 1
ATOM 644 N N . GLY A 1 83 ? -4.472 18.136 17.597 1.00 96.25 83 GLY A N 1
ATOM 645 C CA . GLY A 1 83 ? -4.105 19.072 16.529 1.00 96.25 83 GLY A CA 1
ATOM 646 C C . GLY A 1 83 ? -3.442 18.431 15.302 1.00 96.25 83 GLY A C 1
ATOM 647 O O . GLY A 1 83 ? -3.148 19.145 14.344 1.00 96.25 83 GLY A O 1
ATOM 648 N N . CYS A 1 84 ? -3.226 17.112 15.299 1.00 97.19 84 CYS A N 1
ATO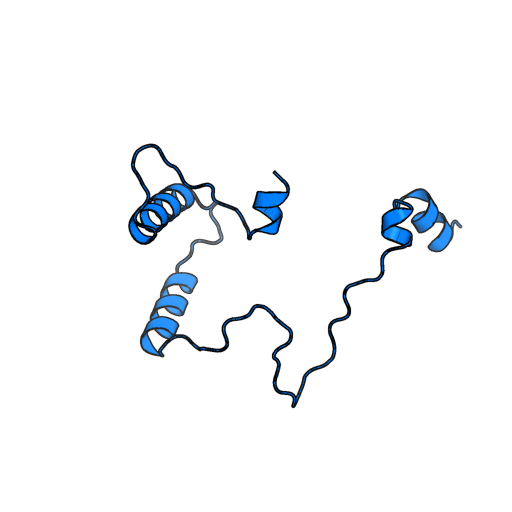M 649 C CA . CYS A 1 84 ? -2.782 16.360 14.125 1.00 97.19 84 CYS A CA 1
ATOM 650 C C . CYS A 1 84 ? -3.961 15.749 13.356 1.00 97.19 84 CYS A C 1
ATOM 652 O O . CYS A 1 84 ? -5.081 15.675 13.860 1.00 97.19 84 CYS A O 1
ATOM 654 N N . ASP A 1 85 ? -3.695 15.293 12.130 1.00 95.31 85 ASP A N 1
ATOM 655 C CA . ASP A 1 85 ? -4.684 14.616 11.296 1.00 95.31 85 ASP A CA 1
ATOM 656 C C . ASP A 1 85 ? -4.035 13.562 10.374 1.00 95.31 85 ASP A C 1
ATOM 658 O O . ASP A 1 85 ? -2.819 13.573 10.177 1.00 95.31 85 ASP A O 1
ATOM 662 N N . ILE A 1 86 ? -4.834 12.652 9.802 1.00 95.75 86 ILE A N 1
ATOM 663 C CA . ILE A 1 86 ? -4.362 11.547 8.943 1.00 95.75 86 ILE A CA 1
ATOM 664 C C . ILE A 1 86 ? -4.737 11.771 7.483 1.00 95.75 86 ILE A C 1
ATOM 666 O O . ILE A 1 86 ? -5.896 12.008 7.157 1.00 95.75 86 ILE A O 1
ATOM 670 N N . MET A 1 87 ? -3.789 11.598 6.569 1.00 95.06 87 MET A N 1
ATOM 671 C CA . MET A 1 87 ? -4.073 11.503 5.137 1.00 95.06 87 MET A CA 1
ATOM 672 C C . MET A 1 87 ? -4.113 10.035 4.705 1.00 95.06 87 MET A C 1
ATOM 674 O O . MET A 1 87 ? -3.255 9.249 5.103 1.00 95.06 87 MET A O 1
ATOM 678 N N . LEU A 1 88 ? -5.113 9.660 3.905 1.00 95.56 88 LEU A N 1
ATOM 679 C CA . LEU A 1 88 ? -5.236 8.314 3.341 1.00 95.56 88 LEU A CA 1
ATOM 680 C C . LEU A 1 88 ? -4.777 8.307 1.879 1.00 95.56 88 LEU A C 1
ATOM 682 O O . LEU A 1 88 ? -5.043 9.257 1.148 1.00 95.56 88 LEU A O 1
ATOM 686 N N . GLY A 1 89 ? -4.133 7.217 1.464 1.00 94.75 89 GLY A N 1
ATOM 687 C CA . GLY A 1 89 ? -3.680 6.973 0.094 1.00 94.75 89 GLY A CA 1
ATOM 688 C C . GLY A 1 89 ? -3.422 5.484 -0.151 1.00 94.75 89 GLY A C 1
ATOM 689 O O . GLY A 1 89 ? -3.328 4.684 0.784 1.00 94.75 89 GLY A O 1
ATOM 690 N N . ASN A 1 90 ? -3.327 5.102 -1.417 1.00 95.94 90 ASN A N 1
ATOM 691 C CA . ASN A 1 90 ? -3.068 3.755 -1.906 1.00 95.94 90 ASN A CA 1
ATOM 692 C C . ASN A 1 90 ? -1.563 3.466 -1.877 1.00 95.94 90 ASN A C 1
ATOM 694 O O . ASN A 1 90 ? -0.883 3.423 -2.901 1.00 95.94 90 ASN A O 1
ATOM 698 N N . GLY A 1 91 ? -1.047 3.253 -0.668 1.00 93.88 91 GLY A N 1
ATOM 699 C CA . GLY A 1 91 ? 0.380 3.051 -0.432 1.00 93.88 91 GLY A CA 1
ATOM 700 C C . GLY A 1 91 ? 1.163 4.363 -0.338 1.00 93.88 91 GLY A C 1
ATOM 701 O O . GLY A 1 91 ? 0.636 5.452 -0.562 1.00 93.88 91 GLY A O 1
ATOM 702 N N . SER A 1 92 ? 2.439 4.254 0.041 1.00 95.56 92 SER A N 1
ATOM 703 C CA . SER A 1 92 ? 3.320 5.411 0.247 1.00 95.56 92 SER A CA 1
ATOM 704 C C . SER A 1 92 ? 3.576 6.199 -1.030 1.00 95.56 92 SER A C 1
ATOM 706 O O . SER A 1 92 ? 3.695 7.417 -0.971 1.00 95.56 92 SER A O 1
ATOM 708 N N . ASP A 1 93 ? 3.651 5.519 -2.172 1.00 95.44 93 ASP A N 1
ATOM 709 C CA . ASP A 1 93 ? 4.043 6.135 -3.440 1.00 95.44 93 ASP A CA 1
ATOM 710 C C . ASP A 1 93 ? 3.021 7.179 -3.899 1.00 95.44 93 ASP A C 1
ATOM 712 O O . ASP A 1 93 ? 3.410 8.242 -4.384 1.00 95.44 93 ASP A O 1
ATOM 716 N N . GLU A 1 94 ? 1.723 6.921 -3.688 1.00 96.94 94 GLU A N 1
ATOM 717 C CA . GLU A 1 94 ? 0.681 7.918 -3.946 1.00 96.94 94 GLU A CA 1
ATOM 718 C C . GLU A 1 94 ? 0.859 9.124 -3.020 1.00 96.94 94 GLU A C 1
ATOM 720 O O . GLU A 1 94 ? 0.910 10.248 -3.500 1.00 96.94 94 GLU A O 1
ATOM 725 N N . LEU A 1 95 ? 1.046 8.902 -1.716 1.00 96.00 95 LEU A N 1
ATOM 726 C CA . LEU A 1 95 ? 1.199 9.988 -0.741 1.00 96.00 95 LEU A CA 1
ATOM 727 C C . LEU A 1 95 ? 2.447 10.851 -0.974 1.00 96.00 95 LEU A C 1
ATOM 729 O O . LEU A 1 95 ? 2.412 12.042 -0.694 1.00 96.00 95 LEU A O 1
ATOM 733 N N . ILE A 1 96 ? 3.538 10.265 -1.473 1.00 96.81 96 ILE A N 1
ATOM 734 C CA . ILE A 1 96 ? 4.770 10.990 -1.828 1.00 96.81 96 ILE A CA 1
ATOM 735 C C . ILE A 1 96 ? 4.586 11.813 -3.111 1.00 96.81 96 ILE A C 1
ATOM 737 O O . ILE A 1 96 ? 5.268 12.819 -3.294 1.00 96.81 96 ILE A O 1
ATOM 741 N N . SER A 1 97 ? 3.709 11.367 -4.014 1.00 95.31 97 SER A N 1
ATOM 742 C CA . SER A 1 97 ? 3.510 11.995 -5.324 1.00 95.31 97 SER A CA 1
ATOM 743 C C . SER A 1 97 ? 2.558 13.196 -5.303 1.00 95.31 97 SER A C 1
ATOM 745 O O . SER A 1 97 ? 2.573 13.973 -6.260 1.00 95.31 97 SER A O 1
ATOM 747 N N . LEU A 1 98 ? 1.708 13.304 -4.277 1.00 83.75 98 LEU A N 1
ATOM 748 C CA . LEU A 1 98 ? 0.744 14.398 -4.083 1.00 83.75 98 LEU A CA 1
ATOM 749 C C . LEU A 1 98 ? 1.437 15.713 -3.706 1.00 83.75 98 LEU A C 1
ATOM 751 O O . LEU A 1 98 ? 0.977 16.757 -4.222 1.00 83.75 98 LEU A O 1
#

Secondary structure (DSSP, 8-state):
---HHHHHHHHS-HHHHHPPPP-----TTS---SSS---PPPPHHHHHHHHHHHHT--TTS---THHHHHHHHHHHHTTPPTT------SSHHHHHH-